Protein AF-A0A2T0S5W2-F1 (afdb_monomer)

Mean predicted aligned error: 2.9 Å

Secondary structure (DSSP, 8-state):
--TT-HHHHHHHHHHHHHHHHHTT---SSHHHHHHHHHHHH---S---HHHHHHTT-S-TTTT-HHHHHHHHHHHHHH-HHHHHHHH-S--TTPPPP-PPPS--

pLDDT: mean 97.13, std 1.89, range [82.0, 98.56]

Structure (mmCIF, N/CA/C/O backbone):
data_AF-A0A2T0S5W2-F1
#
_entry.id   AF-A0A2T0S5W2-F1
#
loop_
_atom_site.group_PDB
_atom_site.id
_atom_site.type_symbol
_atom_site.label_atom_id
_atom_site.label_alt_id
_atom_site.label_comp_id
_atom_site.label_asym_id
_atom_site.label_entity_id
_atom_site.label_seq_id
_atom_site.pdbx_PDB_ins_code
_atom_site.Cartn_x
_atom_site.Cartn_y
_atom_site.Cartn_z
_atom_site.occupancy
_atom_site.B_iso_or_equiv
_atom_site.auth_seq_id
_atom_site.auth_comp_id
_atom_site.auth_asym_id
_atom_site.auth_atom_id
_atom_site.pdbx_PDB_model_num
ATOM 1 N N . MET A 1 1 ? 7.969 7.303 0.500 1.00 94.62 1 MET A N 1
ATOM 2 C CA . MET A 1 1 ? 6.776 6.697 -0.115 1.00 94.62 1 MET A CA 1
ATOM 3 C C . MET A 1 1 ? 5.469 7.174 0.532 1.00 94.62 1 MET A C 1
ATOM 5 O O . MET A 1 1 ? 4.753 7.892 -0.143 1.00 94.62 1 MET A O 1
ATOM 9 N N . TRP A 1 2 ? 5.141 6.825 1.786 1.00 96.94 2 TRP A N 1
ATOM 10 C CA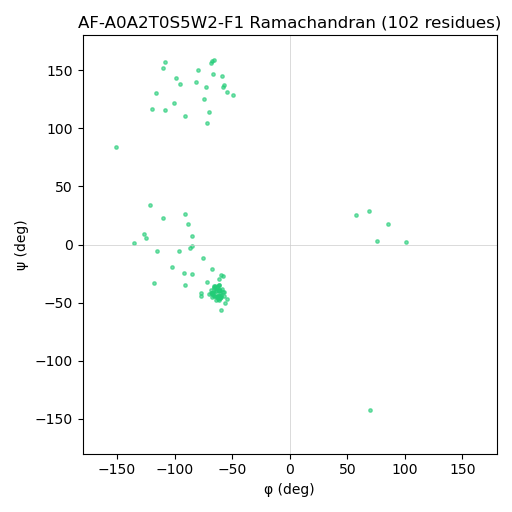 . TRP A 1 2 ? 3.805 7.094 2.376 1.00 96.94 2 TRP A CA 1
ATOM 11 C C . TRP A 1 2 ? 3.658 8.367 3.225 1.00 96.94 2 TRP A C 1
ATOM 13 O O . TRP A 1 2 ? 2.556 8.659 3.675 1.00 96.94 2 TRP A O 1
ATOM 23 N N . THR A 1 3 ? 4.737 9.107 3.485 1.00 96.50 3 THR A N 1
ATOM 24 C CA . THR A 1 3 ? 4.700 10.342 4.291 1.00 96.50 3 THR A CA 1
ATOM 25 C C . THR A 1 3 ? 3.590 11.282 3.820 1.00 96.50 3 THR A C 1
ATOM 27 O O . THR A 1 3 ? 3.511 11.553 2.625 1.00 96.50 3 THR A O 1
ATOM 30 N N . GLY A 1 4 ? 2.731 11.748 4.730 1.00 96.44 4 GLY A N 1
ATOM 31 C CA . GLY A 1 4 ? 1.596 12.624 4.413 1.00 96.44 4 GLY A CA 1
ATOM 32 C C . GLY A 1 4 ? 0.389 11.930 3.765 1.00 96.44 4 GLY A C 1
ATOM 33 O O . GLY A 1 4 ? -0.577 12.607 3.416 1.00 96.44 4 GLY A O 1
ATOM 34 N N . TYR A 1 5 ? 0.43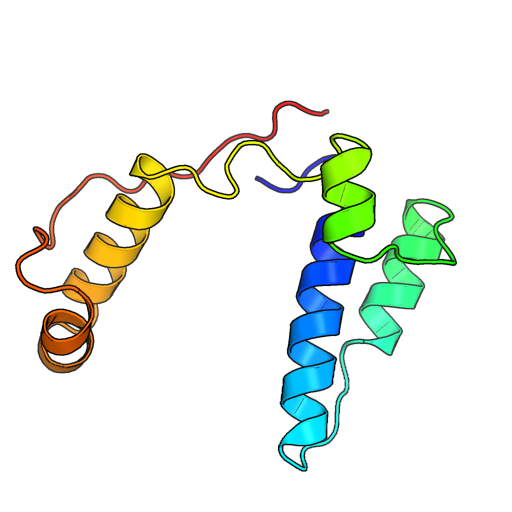2 10.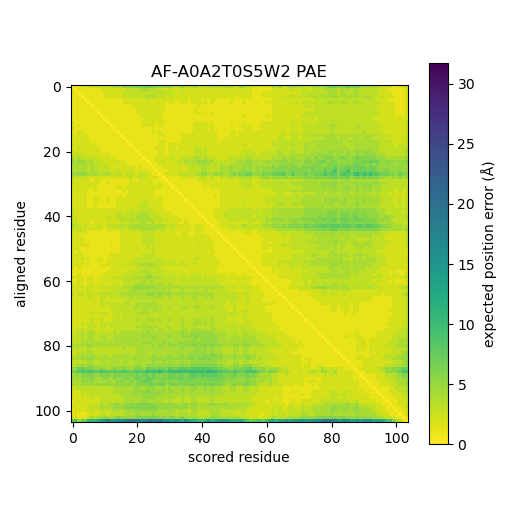606 3.592 1.00 97.44 5 TYR A N 1
ATOM 35 C CA . TYR A 1 5 ? -0.650 9.759 3.078 1.00 97.44 5 TYR A CA 1
ATOM 36 C C . TYR A 1 5 ? -1.033 8.668 4.093 1.00 97.44 5 TYR A C 1
ATOM 38 O O . TYR A 1 5 ? -1.365 7.544 3.718 1.00 97.44 5 TYR A O 1
ATOM 46 N N . GLU A 1 6 ? -0.961 8.964 5.394 1.00 97.62 6 GLU A N 1
ATOM 47 C CA . GLU A 1 6 ? -1.177 7.971 6.452 1.00 97.62 6 GLU A CA 1
ATOM 48 C C . GLU A 1 6 ? -2.589 7.370 6.419 1.00 97.62 6 GLU A C 1
ATOM 50 O O . GLU A 1 6 ? -2.746 6.175 6.660 1.00 97.62 6 GLU A O 1
ATOM 55 N N . GLU A 1 7 ? -3.611 8.153 6.056 1.00 98.31 7 GLU A N 1
ATOM 56 C CA . GLU A 1 7 ? -4.969 7.623 5.875 1.00 98.31 7 GLU A CA 1
ATOM 57 C C . GLU A 1 7 ? -5.024 6.581 4.753 1.00 98.31 7 GLU A C 1
ATOM 59 O O . GLU A 1 7 ? -5.597 5.510 4.938 1.00 98.31 7 GLU A O 1
ATOM 64 N N . ALA A 1 8 ? -4.384 6.859 3.613 1.00 98.19 8 ALA A N 1
ATOM 65 C CA . ALA A 1 8 ? -4.327 5.932 2.488 1.00 98.19 8 ALA A CA 1
ATOM 66 C C . ALA A 1 8 ? -3.529 4.665 2.829 1.00 98.19 8 ALA A C 1
ATOM 68 O O . ALA A 1 8 ? -3.929 3.569 2.437 1.00 98.19 8 ALA A O 1
ATOM 69 N N . LEU A 1 9 ? -2.448 4.796 3.609 1.00 97.88 9 LEU A N 1
ATOM 70 C CA . LEU A 1 9 ? -1.698 3.651 4.129 1.00 97.88 9 LEU A CA 1
ATOM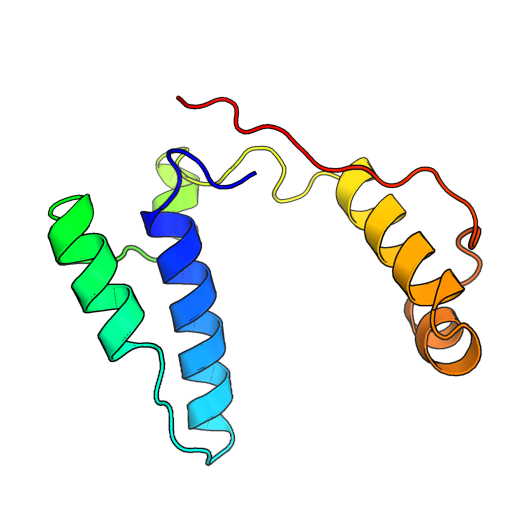 71 C C . LEU A 1 9 ? -2.587 2.769 5.017 1.00 97.88 9 LEU A C 1
ATOM 73 O O . LEU A 1 9 ? -2.602 1.548 4.854 1.00 97.88 9 LEU A O 1
ATOM 77 N N . VAL A 1 10 ? -3.359 3.374 5.925 1.00 98.38 10 VAL A N 1
ATOM 78 C CA . VAL A 1 10 ? -4.289 2.628 6.782 1.00 98.38 10 VAL A CA 1
ATOM 79 C C . VAL A 1 10 ? -5.429 2.022 5.975 1.00 98.38 10 VAL A C 1
ATOM 81 O O . VAL A 1 10 ? -5.760 0.865 6.210 1.00 98.38 10 VAL A O 1
ATOM 84 N N . ARG A 1 11 ? -6.007 2.735 5.000 1.00 98.50 11 ARG A N 1
ATOM 85 C CA . ARG A 1 11 ? -7.037 2.174 4.111 1.00 98.50 11 ARG A CA 1
ATOM 86 C C . ARG A 1 11 ? -6.527 0.922 3.408 1.00 98.50 11 ARG A C 1
ATOM 88 O O . ARG A 1 11 ? -7.167 -0.119 3.511 1.00 98.50 11 ARG A O 1
ATOM 95 N N . TYR A 1 12 ? -5.349 0.998 2.790 1.00 98.06 12 TYR A N 1
ATOM 96 C CA . TYR A 1 12 ? -4.715 -0.160 2.164 1.00 98.06 12 TYR A CA 1
ATOM 97 C C . TYR A 1 12 ? -4.567 -1.329 3.149 1.00 98.06 12 TYR A C 1
ATOM 99 O O . TYR A 1 12 ? -4.940 -2.457 2.834 1.00 98.06 12 TYR A O 1
ATOM 107 N N . GLY A 1 13 ? -4.079 -1.063 4.364 1.00 98.12 13 GLY A N 1
ATOM 108 C CA . GLY A 1 13 ? -3.962 -2.084 5.404 1.00 98.12 13 GLY A CA 1
ATOM 109 C C . GLY A 1 13 ? -5.306 -2.713 5.780 1.00 98.12 13 GLY A C 1
ATOM 110 O O . GLY A 1 13 ? -5.407 -3.934 5.876 1.00 98.12 13 GLY A O 1
ATOM 111 N N . LEU A 1 14 ? -6.353 -1.901 5.936 1.00 98.44 14 LEU A N 1
ATOM 112 C CA . LEU A 1 14 ? -7.702 -2.374 6.246 1.00 98.44 14 LEU A CA 1
ATOM 113 C C . LEU A 1 14 ? -8.290 -3.230 5.116 1.00 98.44 14 LEU A C 1
ATOM 115 O O . LEU A 1 14 ? -8.904 -4.248 5.413 1.00 98.44 14 LEU A O 1
ATOM 119 N N . ASP A 1 15 ? -8.047 -2.889 3.846 1.00 98.19 15 ASP A N 1
ATOM 120 C CA . ASP A 1 15 ? -8.468 -3.726 2.710 1.00 98.19 15 ASP A CA 1
ATOM 121 C C . ASP A 1 15 ? -7.813 -5.113 2.767 1.00 98.19 15 ASP A C 1
ATOM 123 O O . ASP A 1 15 ? -8.462 -6.131 2.518 1.00 98.19 15 ASP A O 1
ATOM 127 N N . MET A 1 16 ? -6.535 -5.176 3.155 1.00 98.06 16 MET A N 1
ATOM 128 C CA . MET A 1 16 ? -5.840 -6.450 3.344 1.00 98.06 16 MET A CA 1
ATOM 129 C C . MET A 1 16 ? -6.416 -7.248 4.523 1.00 98.06 16 MET A C 1
ATOM 131 O O . MET A 1 16 ? -6.593 -8.462 4.402 1.00 98.06 16 MET A O 1
ATOM 135 N N . CYS A 1 17 ? -6.741 -6.589 5.641 1.00 98.19 17 CYS A N 1
ATOM 136 C CA . CYS A 1 17 ? -7.407 -7.220 6.786 1.00 98.19 17 CYS A CA 1
ATOM 137 C C . CYS A 1 17 ? -8.774 -7.795 6.401 1.00 98.19 17 CYS A C 1
ATOM 139 O O . CYS A 1 17 ? -9.075 -8.933 6.760 1.00 98.19 17 CYS A O 1
ATOM 141 N N . ASP A 1 18 ? -9.575 -7.046 5.642 1.00 97.81 18 ASP A N 1
ATOM 142 C CA . ASP A 1 18 ? -10.908 -7.470 5.207 1.00 97.81 18 ASP A CA 1
ATOM 143 C C . ASP A 1 18 ? -10.816 -8.757 4.364 1.00 97.81 18 ASP A C 1
ATOM 145 O O . ASP A 1 18 ? -11.512 -9.739 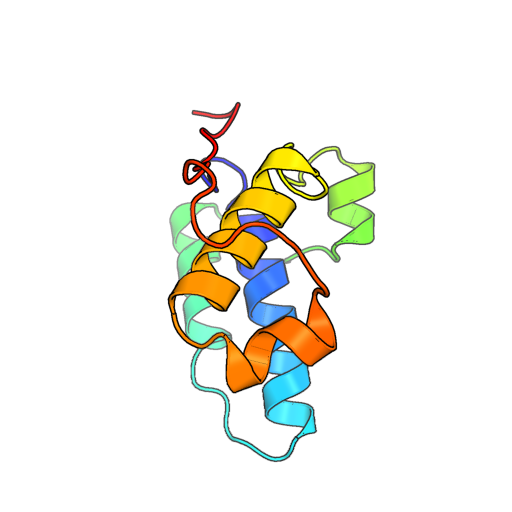4.638 1.00 97.81 18 ASP A O 1
ATOM 149 N N . VAL A 1 19 ? -9.881 -8.815 3.404 1.00 98.06 19 VAL A N 1
ATOM 150 C CA . VAL A 1 19 ? -9.610 -10.027 2.605 1.00 98.06 19 VAL A CA 1
ATOM 151 C C . VAL A 1 19 ? -9.084 -11.176 3.473 1.00 98.06 19 VAL A C 1
ATOM 153 O O . VAL A 1 19 ? -9.456 -12.338 3.279 1.00 98.06 19 VAL A O 1
ATOM 156 N N . TRP A 1 20 ? -8.218 -10.879 4.443 1.00 97.81 20 TRP A N 1
ATOM 157 C CA . TRP A 1 20 ? -7.652 -11.875 5.350 1.00 97.81 20 TRP A CA 1
ATOM 158 C C . TRP A 1 20 ? -8.723 -12.554 6.211 1.00 97.81 20 TRP A C 1
ATOM 160 O O . TRP A 1 20 ? -8.759 -13.786 6.290 1.00 97.81 20 TRP A O 1
ATOM 170 N N . VAL A 1 21 ? -9.615 -11.756 6.799 1.00 98.06 21 VAL A N 1
ATOM 171 C CA . VAL A 1 21 ? -10.739 -12.226 7.618 1.00 98.06 21 VAL A CA 1
ATOM 172 C C . VAL A 1 21 ? -11.762 -12.970 6.771 1.00 98.06 21 VAL A C 1
ATOM 174 O O . VAL A 1 21 ? -12.212 -14.043 7.173 1.00 98.06 21 VAL A O 1
ATOM 177 N N . ALA A 1 22 ? -12.081 -12.470 5.572 1.00 98.12 22 ALA A N 1
ATOM 178 C CA . ALA A 1 22 ? -12.993 -13.144 4.645 1.00 98.12 22 ALA A CA 1
ATOM 179 C C . ALA A 1 22 ? -12.519 -14.561 4.275 1.00 98.12 22 ALA A C 1
ATOM 181 O O . ALA A 1 22 ? -13.329 -15.442 3.998 1.00 98.12 22 ALA A O 1
ATOM 182 N N . ALA A 1 23 ? -11.211 -14.808 4.333 1.00 97.81 23 ALA A N 1
ATOM 183 C CA . ALA A 1 23 ? -10.618 -16.120 4.119 1.00 97.81 23 ALA A CA 1
ATOM 184 C C . ALA A 1 23 ? -10.508 -16.978 5.405 1.00 97.81 23 ALA A C 1
ATOM 186 O O . ALA A 1 23 ? -9.754 -17.955 5.430 1.00 97.81 23 ALA A O 1
ATOM 187 N N . GLY A 1 24 ? -11.249 -16.629 6.465 1.00 97.94 24 GLY A N 1
ATOM 188 C CA . GLY A 1 24 ? -11.463 -17.446 7.666 1.00 97.94 24 GLY A CA 1
ATOM 189 C C . GLY A 1 24 ? -10.389 -17.330 8.748 1.00 97.94 24 GLY A C 1
ATOM 190 O O . GLY A 1 24 ? -10.287 -18.211 9.601 1.00 97.94 24 GLY A O 1
ATOM 191 N N . ARG A 1 25 ? -9.557 -16.285 8.714 1.00 97.94 25 ARG A N 1
ATOM 192 C CA . ARG A 1 25 ? -8.430 -16.109 9.644 1.00 97.94 25 ARG A CA 1
ATOM 193 C C . ARG A 1 25 ? -8.686 -14.963 10.617 1.00 97.94 25 ARG A C 1
ATOM 195 O O . ARG A 1 25 ? -9.400 -14.018 10.305 1.00 97.94 25 ARG A O 1
ATOM 202 N N . ALA A 1 26 ? -8.093 -15.050 11.806 1.00 96.88 26 ALA A N 1
ATOM 203 C CA . ALA A 1 26 ? -8.171 -13.978 12.791 1.00 96.88 26 ALA A CA 1
ATOM 204 C C . ALA A 1 26 ? -7.295 -12.789 12.365 1.00 96.88 26 ALA A C 1
ATOM 206 O O . ALA A 1 26 ? -6.150 -12.986 11.948 1.00 96.88 26 ALA A O 1
ATOM 207 N N . ASP A 1 27 ? -7.828 -11.574 12.490 1.00 96.75 27 ASP A N 1
ATOM 208 C CA . ASP A 1 27 ? -7.070 -10.334 12.329 1.00 96.75 27 ASP A CA 1
ATOM 209 C C . ASP A 1 27 ? -6.591 -9.808 13.686 1.00 96.75 27 ASP A C 1
ATOM 211 O O . ASP A 1 27 ? -7.322 -9.811 14.676 1.00 96.75 27 ASP A O 1
ATOM 215 N N . THR A 1 28 ? -5.345 -9.346 13.713 1.00 94.19 28 THR A N 1
ATOM 216 C CA . THR A 1 28 ? -4.690 -8.750 14.883 1.00 94.19 28 THR A CA 1
ATOM 217 C C . THR A 1 28 ? -4.145 -7.351 14.597 1.00 94.19 28 THR A C 1
ATOM 219 O O . THR A 1 28 ? -3.475 -6.770 15.448 1.00 94.19 28 THR A O 1
ATOM 222 N N . THR A 1 29 ? -4.407 -6.800 13.407 1.00 97.12 29 THR A N 1
ATOM 223 C CA . THR A 1 29 ? -3.720 -5.605 12.899 1.00 97.12 29 THR A CA 1
ATOM 224 C C . THR A 1 29 ? -4.645 -4.414 12.658 1.00 97.12 29 THR A C 1
ATOM 226 O O . THR A 1 29 ? -4.220 -3.284 12.910 1.00 97.12 29 THR A O 1
ATOM 229 N N . ALA A 1 30 ? -5.910 -4.610 12.258 1.00 97.94 30 ALA A N 1
ATOM 230 C CA . ALA A 1 30 ? -6.801 -3.491 11.929 1.00 97.94 30 ALA A CA 1
ATOM 231 C C . ALA A 1 30 ? -7.049 -2.557 13.120 1.00 97.94 30 ALA A C 1
ATOM 233 O O . ALA A 1 30 ? -7.071 -1.336 12.959 1.00 97.94 30 ALA A O 1
ATOM 234 N N . ALA A 1 31 ? -7.221 -3.122 14.319 1.00 97.62 31 ALA A N 1
ATOM 235 C CA . ALA A 1 31 ? -7.442 -2.342 15.535 1.00 97.62 31 ALA A CA 1
ATOM 236 C C . ALA A 1 31 ? -6.245 -1.429 15.850 1.00 97.62 31 ALA A C 1
ATOM 238 O O . ALA A 1 31 ? -6.439 -0.245 16.123 1.00 97.62 31 ALA A O 1
ATOM 239 N N . THR A 1 32 ? -5.022 -1.954 15.738 1.00 98.00 32 THR A N 1
ATOM 240 C CA . THR A 1 32 ? -3.784 -1.193 15.955 1.00 98.00 32 THR A CA 1
ATOM 241 C C . THR A 1 32 ? -3.635 -0.078 14.924 1.00 98.00 32 THR A C 1
ATOM 243 O O . THR A 1 32 ? -3.454 1.071 15.306 1.00 98.00 32 THR A O 1
ATOM 246 N N . MET A 1 33 ? -3.827 -0.369 13.630 1.00 98.06 33 MET A N 1
ATOM 247 C CA . MET A 1 33 ? -3.734 0.653 12.575 1.00 98.06 33 MET A CA 1
ATOM 248 C C . MET A 1 33 ? -4.717 1.813 12.792 1.00 98.06 33 MET A C 1
ATOM 250 O O . MET A 1 33 ? -4.357 2.975 12.611 1.00 98.06 33 MET A O 1
ATOM 254 N N . ARG A 1 34 ? -5.953 1.512 13.214 1.00 98.25 34 ARG A N 1
ATOM 255 C CA . ARG A 1 34 ? -6.965 2.531 13.538 1.00 98.25 34 ARG A CA 1
ATOM 256 C C . ARG A 1 34 ? -6.586 3.352 14.768 1.00 98.25 34 ARG A C 1
ATOM 258 O O . ARG A 1 34 ? -6.750 4.568 14.749 1.00 98.25 34 ARG A O 1
ATOM 265 N N . ALA A 1 35 ? -6.096 2.703 15.823 1.00 98.00 35 ALA A N 1
ATOM 266 C CA . ALA A 1 35 ? -5.672 3.390 17.038 1.00 98.00 35 ALA A CA 1
ATOM 267 C C . ALA A 1 35 ? -4.488 4.332 16.767 1.00 98.00 35 ALA A C 1
ATOM 269 O O . ALA A 1 35 ? -4.522 5.493 17.175 1.00 98.00 35 ALA A O 1
ATOM 270 N N . ASP A 1 36 ? -3.491 3.863 16.018 1.00 97.88 36 A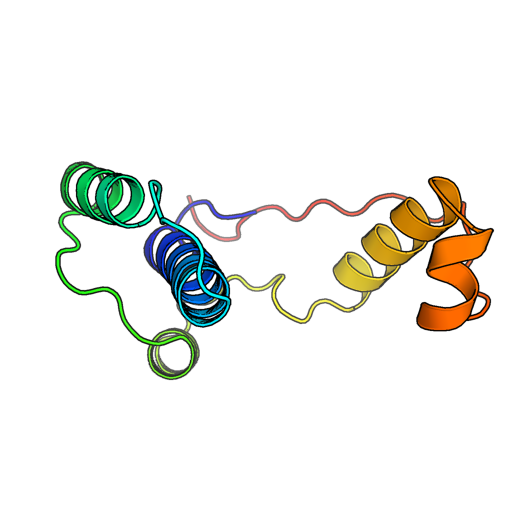SP A N 1
ATOM 271 C CA . ASP A 1 36 ? -2.278 4.624 15.725 1.00 97.88 36 ASP A CA 1
ATOM 272 C C . ASP A 1 36 ? -2.572 5.860 14.871 1.00 97.88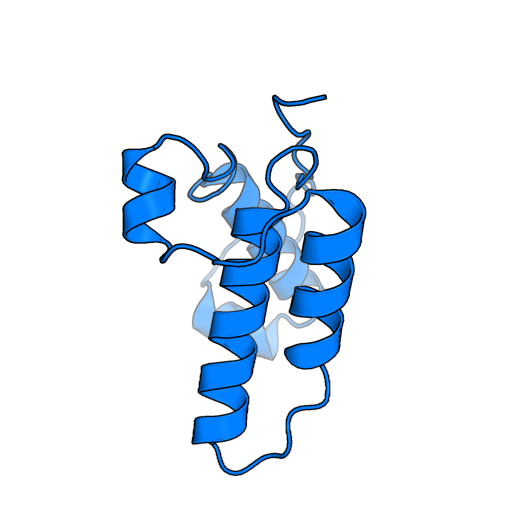 36 ASP A C 1
ATOM 274 O O . ASP A 1 36 ? -2.105 6.955 15.187 1.00 97.88 36 ASP A O 1
ATOM 278 N N . VAL A 1 37 ? -3.392 5.737 13.819 1.00 97.44 37 VAL A N 1
ATOM 279 C CA . VAL A 1 37 ? -3.731 6.896 12.974 1.00 97.44 37 VAL A CA 1
ATOM 280 C C . VAL A 1 37 ? -4.670 7.876 13.678 1.00 97.44 37 VAL A C 1
ATOM 282 O O . VAL A 1 37 ? -4.535 9.089 13.497 1.00 97.44 37 VAL A O 1
ATOM 285 N N . ALA A 1 38 ? -5.559 7.390 14.549 1.00 98.00 38 ALA A N 1
ATOM 286 C CA . ALA A 1 38 ? -6.359 8.258 15.403 1.00 98.00 38 ALA A CA 1
ATOM 287 C C . ALA A 1 38 ? -5.464 9.062 16.358 1.00 98.00 38 ALA A C 1
ATOM 289 O O . ALA A 1 38 ? -5.636 10.273 16.481 1.00 98.00 38 ALA A O 1
ATOM 290 N N . ALA A 1 39 ? -4.464 8.429 16.977 1.00 97.75 39 ALA A N 1
ATOM 291 C CA . ALA A 1 39 ? -3.526 9.110 17.866 1.00 97.75 39 ALA A CA 1
ATOM 292 C C . ALA A 1 39 ? -2.595 10.086 17.121 1.00 97.75 39 ALA A C 1
ATOM 294 O O . ALA A 1 39 ? -2.352 11.193 17.596 1.00 97.75 39 ALA A O 1
ATOM 295 N N . ALA A 1 40 ? -2.080 9.699 15.951 1.00 96.25 40 ALA A N 1
ATOM 296 C CA . ALA A 1 40 ? -1.069 10.467 15.222 1.00 96.25 40 ALA A CA 1
ATOM 297 C C . ALA A 1 40 ? -1.641 11.578 14.324 1.00 96.25 40 ALA A C 1
ATOM 299 O O . ALA A 1 40 ? -0.923 12.525 13.984 1.00 96.25 40 ALA A O 1
ATOM 300 N N . ARG A 1 41 ? -2.898 11.443 13.878 1.00 95.88 41 ARG A N 1
ATOM 301 C CA . ARG A 1 41 ? -3.526 12.324 12.874 1.00 95.88 41 ARG A CA 1
ATOM 302 C C . ARG A 1 41 ? -4.953 12.759 13.222 1.00 95.88 41 ARG A C 1
ATOM 304 O O . ARG A 1 41 ? -5.552 13.482 12.436 1.00 95.88 41 ARG A O 1
ATOM 311 N N . ALA A 1 42 ? -5.496 12.344 14.371 1.00 97.06 42 ALA A N 1
ATOM 312 C CA . ALA A 1 42 ? -6.889 12.593 14.764 1.00 97.06 42 ALA A CA 1
ATOM 313 C C . ALA A 1 42 ? -7.931 12.055 13.758 1.00 97.06 42 ALA A C 1
ATOM 315 O O . ALA A 1 42 ? -9.061 12.539 13.704 1.00 97.06 42 ALA A O 1
ATOM 316 N N . LEU A 1 43 ? -7.568 11.031 12.975 1.00 96.50 43 LEU A N 1
ATOM 317 C CA . LEU A 1 43 ? -8.454 10.402 11.996 1.00 96.50 43 LEU A CA 1
ATOM 318 C C . LEU A 1 43 ? -9.212 9.236 12.633 1.00 96.50 43 LEU A C 1
ATOM 320 O O . LEU A 1 43 ? -8.633 8.199 12.949 1.00 96.50 43 LEU A O 1
ATOM 324 N N . THR A 1 44 ? -10.521 9.401 12.814 1.00 95.31 44 THR A N 1
ATOM 325 C CA . THR A 1 44 ? -11.409 8.370 13.384 1.00 95.31 44 THR A CA 1
ATOM 326 C C . THR A 1 44 ? -12.234 7.638 12.327 1.00 95.31 44 THR A C 1
ATOM 328 O O . THR A 1 44 ? -12.702 6.523 12.564 1.00 95.31 44 THR A O 1
ATOM 331 N N . VAL A 1 45 ? -12.376 8.235 11.143 1.00 96.56 45 VAL A N 1
ATOM 332 C CA . VAL A 1 45 ? -13.010 7.643 9.965 1.00 96.56 45 VAL A CA 1
ATOM 333 C C . VAL A 1 45 ? -11.946 7.522 8.884 1.00 96.56 45 VAL A C 1
ATOM 335 O O . VAL A 1 45 ? -11.234 8.484 8.619 1.00 96.56 45 VAL A O 1
ATOM 338 N N . ILE A 1 46 ? -11.840 6.335 8.286 1.00 98.25 46 ILE A N 1
ATOM 339 C CA . ILE A 1 46 ? -10.908 6.056 7.191 1.00 98.25 46 ILE A CA 1
ATOM 340 C C . ILE A 1 46 ? -11.728 5.905 5.922 1.00 98.25 46 ILE A C 1
ATOM 342 O O . ILE A 1 46 ? -12.550 4.987 5.826 1.00 98.25 46 ILE A O 1
ATOM 346 N N . ARG A 1 47 ? -11.518 6.817 4.976 1.00 98.44 47 ARG A N 1
ATOM 347 C CA . ARG A 1 47 ? -12.237 6.843 3.705 1.00 98.44 47 ARG A CA 1
ATOM 348 C C . ARG A 1 47 ? -11.888 5.653 2.825 1.00 98.44 47 ARG A C 1
ATOM 350 O O . ARG A 1 47 ? -10.847 5.009 2.966 1.00 98.44 47 ARG A O 1
ATOM 357 N N . THR A 1 48 ? -12.789 5.357 1.900 1.00 98.19 48 THR A N 1
ATOM 358 C CA . THR A 1 48 ? -12.552 4.376 0.843 1.00 98.19 48 THR A CA 1
ATOM 359 C C . THR A 1 48 ? -11.489 4.884 -0.133 1.00 98.19 48 THR A C 1
ATOM 361 O O . THR A 1 48 ? -11.277 6.089 -0.281 1.00 98.19 48 THR A O 1
ATOM 364 N N . GLN A 1 49 ? -10.819 3.974 -0.845 1.00 97.50 49 GLN A N 1
ATOM 365 C CA . GLN A 1 49 ? -9.836 4.370 -1.856 1.00 97.50 49 GLN A CA 1
ATOM 366 C C . GLN A 1 49 ? -10.423 5.299 -2.945 1.00 97.50 49 GLN A C 1
ATOM 368 O O . GLN A 1 49 ? -9.744 6.264 -3.291 1.00 97.50 49 GLN A O 1
ATOM 373 N N . PRO A 1 50 ? -11.654 5.098 -3.467 1.00 98.25 50 PRO A N 1
ATOM 374 C CA . PRO A 1 50 ? -12.259 6.040 -4.413 1.00 98.25 50 PRO A CA 1
ATOM 375 C C . PRO A 1 50 ? -12.463 7.452 -3.850 1.00 98.25 50 PRO A C 1
ATOM 377 O O . PRO A 1 50 ? -12.230 8.427 -4.559 1.00 98.25 50 PRO A O 1
ATOM 380 N N . GLU A 1 51 ? -12.859 7.583 -2.582 1.00 98.50 51 GLU A N 1
ATOM 381 C CA . GLU A 1 51 ? -13.007 8.891 -1.928 1.00 98.50 51 GLU A CA 1
ATOM 382 C C . GLU A 1 51 ? -11.653 9.592 -1.761 1.00 98.50 51 GLU A C 1
ATOM 384 O O . GLU A 1 51 ? -11.541 10.785 -2.042 1.00 98.50 51 GLU A O 1
ATOM 389 N N . LEU A 1 52 ? -10.610 8.849 -1.373 1.00 98.38 52 LEU A N 1
ATOM 390 C CA . LEU A 1 52 ? -9.239 9.366 -1.302 1.00 98.38 52 LEU A CA 1
ATOM 391 C C . LEU A 1 52 ? -8.713 9.770 -2.684 1.00 98.38 52 LEU A C 1
ATOM 393 O O . LEU A 1 52 ? -8.073 10.810 -2.821 1.00 98.38 52 LEU A O 1
ATOM 397 N N . ALA A 1 53 ? -9.011 8.986 -3.724 1.00 97.81 53 ALA A N 1
ATOM 398 C CA . ALA A 1 53 ? -8.643 9.310 -5.101 1.00 97.81 53 ALA A CA 1
ATOM 399 C C . ALA A 1 53 ? -9.297 10.620 -5.556 1.00 97.81 53 ALA A C 1
ATOM 401 O O . ALA A 1 53 ? -8.615 11.501 -6.075 1.00 97.81 53 ALA A O 1
ATOM 402 N N . ALA A 1 54 ? -10.605 10.768 -5.320 1.00 98.25 54 ALA A N 1
ATOM 403 C CA . ALA A 1 54 ? -11.356 11.970 -5.673 1.00 98.25 54 ALA A CA 1
ATOM 404 C C . ALA A 1 54 ? -10.842 13.222 -4.941 1.00 98.25 54 ALA A C 1
ATOM 406 O O . ALA A 1 54 ? -10.915 14.323 -5.484 1.00 98.25 54 ALA A O 1
ATOM 407 N N . ALA A 1 55 ? -10.297 13.052 -3.736 1.00 97.75 55 ALA A N 1
ATOM 408 C CA . ALA A 1 55 ? -9.703 14.122 -2.943 1.00 97.75 55 ALA A CA 1
ATOM 409 C C . ALA A 1 55 ? -8.213 14.391 -3.250 1.00 97.75 55 ALA A C 1
ATOM 411 O O . ALA A 1 55 ? -7.636 15.312 -2.676 1.00 97.75 55 ALA A O 1
ATOM 412 N N . GLY A 1 56 ? -7.570 13.618 -4.137 1.00 97.00 56 GLY A N 1
ATOM 413 C CA . GLY A 1 56 ? -6.131 13.752 -4.407 1.00 97.00 56 GLY A CA 1
ATOM 414 C C . GLY A 1 56 ? -5.248 13.322 -3.226 1.00 97.00 56 GLY A C 1
ATOM 415 O O . GLY A 1 56 ? -4.150 13.839 -3.026 1.00 97.00 56 GLY A O 1
ATOM 416 N N . GLU A 1 57 ? -5.736 12.389 -2.412 1.00 97.44 57 GLU A N 1
ATOM 417 C CA . GLU A 1 57 ? -5.078 11.879 -1.203 1.00 97.44 57 GLU A CA 1
ATOM 418 C C . GLU A 1 57 ? -4.604 10.437 -1.355 1.00 97.44 57 GLU A C 1
ATOM 420 O O . GLU A 1 57 ? -4.384 9.730 -0.373 1.00 97.44 57 GLU A O 1
ATOM 425 N N . LEU A 1 58 ? -4.399 10.011 -2.598 1.00 97.88 58 LEU A N 1
ATOM 426 C CA . LEU A 1 58 ? -3.588 8.846 -2.903 1.00 97.88 58 LEU A CA 1
ATOM 427 C C . LEU A 1 58 ? -2.188 9.297 -3.310 1.00 97.88 58 LEU A C 1
ATOM 429 O O . LEU A 1 58 ? -2.041 10.327 -3.969 1.00 97.88 58 LEU A O 1
ATOM 433 N N . PRO A 1 59 ? -1.157 8.538 -2.927 1.00 97.12 59 PRO A N 1
ATOM 434 C CA . PRO A 1 59 ? 0.201 8.903 -3.266 1.00 97.12 59 PRO A CA 1
ATOM 435 C C . PRO A 1 59 ? 0.457 8.821 -4.780 1.00 97.12 59 PRO A C 1
ATOM 437 O O . PRO A 1 59 ? -0.046 7.904 -5.434 1.00 97.12 59 PRO A O 1
ATOM 440 N N . PRO A 1 60 ? 1.312 9.696 -5.341 1.00 95.44 60 PRO A N 1
ATOM 441 C CA . PRO A 1 60 ? 1.516 9.809 -6.789 1.00 95.44 60 PRO A CA 1
ATOM 442 C C . PRO A 1 60 ? 2.187 8.582 -7.417 1.00 95.44 60 PRO A C 1
ATOM 444 O O . PRO A 1 60 ? 2.067 8.350 -8.614 1.00 95.44 60 PRO A O 1
ATOM 447 N N . TRP A 1 61 ? 2.888 7.780 -6.614 1.00 95.44 61 TRP A N 1
ATOM 448 C CA . TRP A 1 61 ? 3.505 6.540 -7.077 1.00 95.44 61 TRP A CA 1
ATOM 449 C C . TRP A 1 61 ? 2.484 5.407 -7.281 1.00 95.44 61 TRP A C 1
ATOM 451 O O . TRP A 1 61 ? 2.817 4.369 -7.858 1.00 95.44 61 TRP A O 1
ATOM 461 N N . LEU A 1 62 ? 1.239 5.557 -6.808 1.00 95.31 62 LEU A N 1
ATOM 462 C CA . LEU A 1 62 ? 0.201 4.552 -7.007 1.00 95.31 62 LEU A CA 1
ATOM 463 C C . LEU A 1 62 ? -0.240 4.550 -8.476 1.00 95.31 62 LEU A C 1
ATOM 465 O O . LEU A 1 62 ? -0.982 5.418 -8.920 1.00 95.31 62 LEU A O 1
ATOM 469 N N . GLY A 1 63 ? 0.213 3.535 -9.212 1.00 93.06 63 GLY A N 1
ATOM 470 C CA . GLY A 1 63 ? -0.005 3.436 -10.660 1.00 93.06 63 GLY A CA 1
ATOM 471 C C . GLY A 1 63 ? 1.210 3.844 -11.495 1.00 93.06 63 GLY A C 1
ATOM 472 O O . GLY A 1 63 ? 1.128 3.798 -12.714 1.00 93.06 63 GLY A O 1
ATOM 473 N N . ASP A 1 64 ? 2.334 4.194 -10.864 1.00 96.50 64 ASP A N 1
ATOM 474 C CA . ASP A 1 64 ? 3.593 4.471 -11.559 1.00 96.50 64 ASP A CA 1
ATOM 475 C C . ASP A 1 64 ? 4.199 3.179 -12.137 1.00 96.50 64 ASP A C 1
ATOM 477 O O . ASP A 1 64 ? 4.629 2.278 -11.409 1.00 96.50 64 ASP A O 1
ATOM 481 N N . ASP A 1 65 ? 4.256 3.098 -13.466 1.00 96.56 65 ASP A N 1
ATOM 482 C CA . ASP A 1 65 ? 4.783 1.940 -14.185 1.00 96.56 65 ASP A CA 1
ATOM 483 C C . ASP A 1 65 ? 6.260 1.663 -13.884 1.00 96.56 65 ASP A C 1
ATOM 485 O O . ASP A 1 65 ? 6.653 0.497 -13.804 1.00 96.56 65 ASP A O 1
ATOM 489 N N . ALA A 1 66 ? 7.090 2.691 -13.676 1.00 96.56 66 ALA A N 1
ATOM 490 C CA . ALA A 1 66 ? 8.510 2.504 -13.377 1.00 96.56 66 ALA A CA 1
ATOM 491 C C . ALA A 1 66 ? 8.699 1.863 -11.995 1.00 96.56 66 ALA A C 1
ATOM 493 O O . ALA A 1 66 ? 9.524 0.955 -11.817 1.00 96.56 66 ALA A O 1
ATOM 494 N N . LEU A 1 67 ? 7.882 2.278 -11.023 1.00 97.38 67 LEU A N 1
ATOM 495 C CA . LEU A 1 67 ? 7.816 1.633 -9.720 1.00 97.38 67 LEU A CA 1
ATOM 496 C C . LEU A 1 67 ? 7.404 0.165 -9.859 1.00 97.38 67 LEU A C 1
ATOM 498 O O . LEU A 1 67 ? 8.145 -0.722 -9.422 1.00 97.38 67 LEU A O 1
ATOM 502 N N . HIS A 1 68 ? 6.260 -0.099 -10.491 1.00 96.25 68 HIS A N 1
ATOM 503 C CA . HIS A 1 68 ? 5.714 -1.454 -10.612 1.00 96.25 68 HIS A CA 1
ATOM 504 C C . HIS A 1 68 ? 6.666 -2.389 -11.353 1.00 96.25 68 HIS A C 1
ATOM 506 O O . HIS A 1 68 ? 6.881 -3.526 -10.927 1.00 96.25 68 HIS A O 1
ATOM 512 N N . LEU A 1 69 ? 7.284 -1.910 -12.432 1.00 97.75 69 LEU A N 1
ATOM 513 C CA . LEU A 1 69 ? 8.225 -2.680 -13.234 1.00 97.75 69 LEU A CA 1
ATOM 514 C C . LEU A 1 69 ? 9.488 -3.046 -12.442 1.00 97.75 69 LEU A C 1
ATOM 516 O O . LEU A 1 69 ? 9.910 -4.204 -12.469 1.00 97.75 69 LEU A O 1
ATOM 520 N N . SER A 1 70 ? 10.064 -2.100 -11.694 1.00 98.25 70 SER A N 1
ATOM 521 C CA . SER A 1 70 ? 11.254 -2.371 -10.874 1.00 98.25 70 SER A CA 1
ATOM 522 C C . SER A 1 70 ? 10.977 -3.370 -9.741 1.00 98.25 70 SER A C 1
ATOM 524 O O . SER A 1 70 ? 11.807 -4.240 -9.470 1.00 98.25 70 SER A O 1
ATOM 526 N N . HIS A 1 71 ? 9.784 -3.328 -9.135 1.00 97.69 71 HIS A N 1
ATOM 527 C CA . HIS A 1 71 ? 9.380 -4.285 -8.101 1.00 97.69 71 HIS A CA 1
ATOM 528 C C . HIS A 1 71 ? 9.134 -5.680 -8.688 1.00 97.69 71 HIS A C 1
ATOM 530 O O . HIS A 1 71 ? 9.606 -6.669 -8.128 1.00 97.69 71 HIS A O 1
ATOM 536 N N . ARG A 1 72 ? 8.472 -5.781 -9.850 1.00 98.12 72 ARG A N 1
ATOM 537 C CA . ARG A 1 72 ? 8.319 -7.059 -10.570 1.00 98.12 72 ARG A CA 1
ATOM 538 C C . ARG A 1 72 ? 9.676 -7.649 -1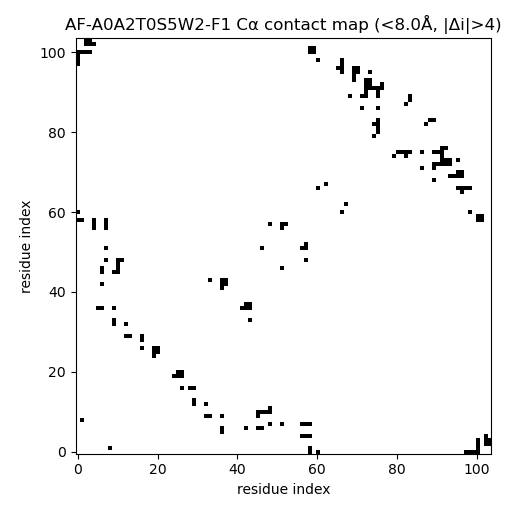0.946 1.00 98.12 72 ARG A C 1
ATOM 540 O O . ARG A 1 72 ? 9.905 -8.826 -10.692 1.00 98.12 72 ARG A O 1
ATOM 547 N N . SER A 1 73 ? 10.598 -6.836 -11.465 1.00 98.56 73 SER A N 1
ATOM 548 C CA . SER A 1 73 ? 11.978 -7.255 -11.747 1.00 98.56 73 SER A CA 1
ATOM 549 C C . SER A 1 73 ? 12.685 -7.805 -10.503 1.00 98.56 73 SER A C 1
ATOM 551 O O . SER A 1 73 ? 13.310 -8.864 -10.562 1.00 98.56 73 SER A O 1
ATOM 553 N N . ALA A 1 74 ? 12.543 -7.143 -9.349 1.00 98.31 74 ALA A N 1
ATOM 554 C CA . ALA A 1 74 ? 13.098 -7.623 -8.085 1.00 98.31 74 ALA A CA 1
ATOM 555 C C . ALA A 1 74 ? 12.485 -8.963 -7.634 1.00 98.31 74 ALA A C 1
ATOM 557 O O . ALA A 1 74 ? 13.206 -9.820 -7.122 1.00 98.31 74 ALA A O 1
ATOM 558 N N . LEU A 1 75 ? 11.185 -9.178 -7.862 1.00 98.31 75 LEU A N 1
ATOM 559 C CA . LEU A 1 75 ? 10.524 -10.459 -7.594 1.00 98.31 75 LEU A CA 1
ATOM 560 C C . LEU A 1 75 ? 11.026 -11.566 -8.533 1.00 98.31 75 LEU A C 1
ATOM 562 O O . LEU A 1 75 ? 11.405 -12.628 -8.046 1.00 98.31 75 LEU A O 1
ATOM 566 N N . VAL A 1 76 ? 11.144 -11.304 -9.842 1.00 98.44 76 VAL A N 1
ATOM 567 C CA . VAL A 1 76 ? 11.735 -12.260 -10.804 1.00 98.44 76 VAL A CA 1
ATOM 568 C C . VAL A 1 76 ? 13.175 -12.612 -10.425 1.00 98.44 76 VAL A C 1
ATOM 570 O O . VAL A 1 76 ? 13.572 -13.768 -10.531 1.00 98.44 76 VAL A O 1
ATOM 573 N N . ARG A 1 77 ? 13.964 -11.645 -9.941 1.00 98.12 77 ARG A N 1
ATOM 574 C CA . ARG A 1 77 ? 15.325 -11.890 -9.432 1.00 98.12 77 ARG A CA 1
ATOM 575 C C . ARG A 1 77 ? 15.340 -12.818 -8.219 1.00 98.12 77 ARG A C 1
ATOM 577 O O . ARG A 1 77 ? 16.284 -13.583 -8.054 1.00 98.12 77 ARG A O 1
ATOM 584 N N . LYS A 1 78 ? 14.328 -12.705 -7.356 1.00 98.00 78 LYS A N 1
ATOM 585 C CA . LYS A 1 78 ? 14.212 -13.459 -6.105 1.00 98.00 78 LYS A CA 1
ATOM 586 C C . LYS A 1 78 ? 13.760 -14.901 -6.336 1.00 98.00 78 LYS A C 1
ATOM 588 O O . LYS A 1 78 ? 14.284 -15.792 -5.678 1.00 98.00 78 LYS A O 1
ATOM 593 N N . ASP A 1 79 ? 12.792 -15.109 -7.225 1.00 98.19 79 ASP A N 1
ATOM 594 C CA . ASP A 1 79 ? 12.226 -16.425 -7.539 1.00 98.19 79 ASP A CA 1
ATOM 595 C C . ASP A 1 79 ? 11.711 -16.461 -8.996 1.00 98.19 79 ASP A C 1
ATOM 597 O O . ASP A 1 79 ? 10.537 -16.183 -9.266 1.00 98.19 79 ASP A O 1
ATOM 601 N N . PRO A 1 80 ? 12.591 -16.730 -9.976 1.00 97.62 80 PRO A N 1
ATOM 602 C CA . PRO A 1 80 ? 12.222 -16.661 -11.385 1.00 97.62 80 PRO A CA 1
ATOM 603 C C . PRO A 1 80 ? 11.195 -17.726 -11.779 1.00 97.62 80 PRO A C 1
ATOM 605 O O . PRO A 1 80 ? 10.325 -17.431 -12.598 1.00 97.62 80 PRO A O 1
ATOM 608 N N . ASP A 1 81 ? 11.263 -18.924 -11.197 1.00 98.00 81 ASP A N 1
ATOM 609 C CA . ASP A 1 81 ? 10.360 -20.029 -11.532 1.00 98.00 81 ASP A CA 1
ATOM 610 C C . ASP A 1 81 ? 8.919 -19.702 -11.125 1.00 98.00 81 ASP A C 1
ATOM 612 O O . ASP A 1 81 ? 7.979 -20.008 -11.861 1.00 98.00 81 ASP A O 1
ATOM 616 N N . PHE A 1 82 ? 8.740 -19.011 -9.994 1.00 98.06 82 PHE A N 1
ATOM 617 C CA . PHE A 1 82 ? 7.426 -18.559 -9.549 1.00 98.06 82 PHE A CA 1
ATOM 618 C C . PHE A 1 82 ? 6.922 -17.321 -10.308 1.00 98.06 82 PHE A C 1
ATOM 620 O O . PHE A 1 82 ? 5.753 -17.263 -10.694 1.00 98.06 82 PHE A O 1
ATOM 627 N N . TYR A 1 83 ? 7.774 -16.310 -10.524 1.00 98.19 83 TYR A N 1
ATOM 628 C CA . TYR A 1 83 ? 7.316 -15.004 -11.017 1.00 98.19 83 TYR A CA 1
ATOM 629 C C . TYR A 1 83 ? 7.326 -14.840 -12.543 1.00 98.19 83 TYR A C 1
ATOM 631 O O . TYR A 1 83 ? 6.536 -14.044 -13.052 1.00 98.19 83 TYR A O 1
ATOM 639 N N . ARG A 1 84 ? 8.146 -15.576 -13.308 1.00 97.56 84 ARG A N 1
ATOM 640 C CA . ARG A 1 84 ? 8.122 -15.494 -14.787 1.00 97.56 84 ARG A CA 1
ATOM 641 C C . ARG A 1 84 ? 6.780 -15.906 -15.401 1.00 97.56 84 ARG A C 1
ATOM 643 O O . ARG A 1 84 ? 6.331 -15.202 -16.300 1.00 97.56 84 ARG A O 1
ATOM 650 N N . PRO A 1 85 ? 6.070 -16.941 -14.913 1.00 98.06 85 PRO A N 1
ATOM 651 C CA . PRO A 1 85 ? 4.718 -17.237 -15.391 1.00 98.06 85 PRO A CA 1
ATOM 652 C C . PRO A 1 85 ? 3.712 -16.092 -15.183 1.00 98.06 85 PRO A C 1
ATOM 654 O O . PRO A 1 85 ? 2.740 -15.995 -15.925 1.00 98.06 85 PRO A O 1
ATOM 657 N N . LEU A 1 86 ? 3.934 -15.228 -14.184 1.00 97.75 86 LEU A N 1
ATOM 658 C CA . LEU A 1 86 ? 3.047 -14.107 -13.851 1.00 97.75 86 LEU A CA 1
ATOM 659 C C . LEU A 1 86 ? 3.428 -12.810 -14.574 1.00 97.75 86 LEU A C 1
ATOM 661 O O . LEU A 1 86 ? 2.557 -12.006 -14.901 1.00 97.75 86 LEU A O 1
ATOM 665 N N . PHE A 1 87 ? 4.725 -12.581 -14.788 1.00 96.56 87 PHE A N 1
ATOM 666 C CA . PHE A 1 87 ? 5.258 -11.308 -15.281 1.00 96.56 87 PHE A CA 1
ATOM 667 C C . PHE A 1 87 ? 5.926 -11.393 -16.659 1.00 96.56 87 PHE A C 1
ATOM 669 O O . PHE A 1 87 ? 6.294 -10.359 -17.213 1.00 96.56 87 PHE A O 1
ATOM 676 N N . GLY A 1 88 ? 6.066 -12.589 -17.229 1.00 95.12 88 GLY A N 1
ATOM 677 C CA . GLY A 1 88 ? 6.717 -12.821 -18.513 1.00 95.12 88 GLY A CA 1
ATOM 678 C C . GLY A 1 88 ? 8.231 -12.602 -18.465 1.00 95.12 88 GLY A C 1
ATOM 679 O O . GLY A 1 88 ? 8.904 -12.920 -17.480 1.00 95.12 88 GLY A O 1
ATOM 680 N N . ASP A 1 89 ? 8.766 -12.029 -19.542 1.00 94.62 89 ASP A N 1
ATOM 681 C CA . ASP A 1 89 ? 10.208 -11.907 -19.788 1.00 94.62 89 ASP A CA 1
ATOM 682 C C . ASP A 1 89 ? 10.828 -10.605 -19.252 1.00 94.62 89 ASP A C 1
ATOM 684 O O . ASP A 1 89 ? 11.852 -10.143 -19.759 1.00 94.62 89 ASP A O 1
ATOM 688 N N . ILE A 1 90 ? 10.233 -9.994 -18.219 1.00 96.38 90 ILE A N 1
ATOM 689 C CA . ILE A 1 90 ? 10.801 -8.797 -17.578 1.00 96.38 90 ILE A CA 1
ATOM 690 C C . ILE A 1 90 ? 12.255 -9.090 -17.149 1.00 96.38 90 ILE A C 1
ATOM 692 O O . ILE A 1 90 ? 12.504 -10.117 -16.500 1.00 96.38 90 ILE A O 1
ATOM 696 N N . PRO A 1 91 ? 13.224 -8.207 -17.473 1.00 96.81 91 PRO A N 1
ATOM 697 C CA . PRO A 1 91 ? 14.606 -8.378 -17.040 1.00 96.81 91 PRO A CA 1
ATOM 698 C C . PRO A 1 91 ? 14.701 -8.471 -15.518 1.00 96.81 91 PRO A C 1
ATOM 700 O O . PRO A 1 91 ? 14.056 -7.713 -14.794 1.00 96.81 91 PRO A O 1
ATOM 703 N N . ALA A 1 92 ? 15.515 -9.395 -15.015 1.00 97.31 92 ALA A N 1
ATOM 704 C CA . ALA A 1 92 ? 15.663 -9.646 -13.580 1.00 97.31 92 ALA A CA 1
ATOM 705 C C . ALA A 1 92 ? 16.677 -8.704 -12.901 1.00 97.31 92 ALA A C 1
ATOM 707 O O . ALA A 1 92 ? 17.020 -8.906 -11.742 1.00 97.31 92 ALA A O 1
ATOM 708 N N . ASP A 1 93 ? 17.188 -7.700 -13.609 1.00 97.69 93 ASP A N 1
ATOM 709 C CA . ASP A 1 93 ? 18.310 -6.854 -13.200 1.00 97.69 93 ASP A CA 1
ATOM 710 C C . ASP A 1 93 ? 18.008 -5.348 -13.255 1.00 97.69 93 ASP A C 1
ATOM 712 O O . ASP A 1 93 ? 18.908 -4.543 -13.012 1.00 97.69 93 ASP A O 1
ATOM 716 N N . LEU A 1 94 ? 16.746 -4.951 -13.470 1.00 98.19 94 LEU A N 1
ATOM 717 C CA . LEU A 1 94 ? 16.372 -3.536 -13.510 1.00 98.19 94 LEU A CA 1
ATOM 718 C C . LEU A 1 94 ? 16.732 -2.822 -12.189 1.00 98.19 94 LEU A C 1
ATOM 720 O O . LEU A 1 94 ? 16.628 -3.431 -11.113 1.00 98.19 94 LEU A O 1
ATOM 724 N N . PRO A 1 95 ? 17.144 -1.540 -12.243 1.00 97.75 95 PRO A N 1
ATOM 725 C CA . PRO A 1 95 ? 17.370 -0.734 -11.048 1.00 97.75 95 PRO A CA 1
ATOM 726 C C . PRO A 1 95 ? 16.107 -0.638 -10.186 1.00 97.75 95 PRO A C 1
ATOM 728 O O . PRO A 1 95 ? 15.013 -0.407 -10.698 1.00 97.75 95 PRO A O 1
ATOM 731 N N . TYR A 1 96 ? 16.259 -0.804 -8.870 1.00 97.06 96 TYR A N 1
ATOM 732 C CA . TYR A 1 96 ? 15.141 -0.724 -7.932 1.00 97.06 96 TYR A CA 1
ATOM 733 C C . TYR A 1 96 ? 14.703 0.730 -7.736 1.00 97.06 96 TYR A C 1
ATOM 735 O O . TYR A 1 96 ? 15.519 1.577 -7.368 1.00 97.06 96 TYR A O 1
ATOM 743 N N . VAL A 1 97 ? 13.419 1.017 -7.953 1.00 97.75 97 VAL A N 1
ATOM 744 C CA . VAL A 1 97 ? 12.849 2.353 -7.759 1.00 97.75 97 VAL A CA 1
ATOM 745 C C . VAL A 1 97 ? 12.117 2.385 -6.426 1.00 97.75 97 VAL A C 1
ATOM 747 O O . VAL A 1 97 ? 11.172 1.632 -6.209 1.00 97.75 97 VAL A O 1
ATOM 750 N N . TRP A 1 98 ? 12.527 3.291 -5.540 1.00 96.44 98 TRP A N 1
ATOM 751 C CA . TRP A 1 98 ? 11.795 3.599 -4.315 1.00 96.44 98 TRP A CA 1
ATOM 752 C C . TRP A 1 98 ? 11.389 5.077 -4.328 1.00 96.44 98 TRP A C 1
ATOM 754 O O . TRP A 1 98 ? 12.266 5.942 -4.343 1.00 96.44 98 TRP A O 1
ATOM 764 N N . PRO A 1 99 ? 10.089 5.402 -4.340 1.00 95.38 99 PRO A N 1
ATOM 765 C CA . PRO A 1 99 ? 9.622 6.759 -4.535 1.00 95.38 99 PRO A CA 1
ATOM 766 C C . PRO A 1 99 ? 9.682 7.546 -3.224 1.00 95.38 99 PRO A C 1
ATOM 768 O O . PRO A 1 99 ? 9.320 7.077 -2.128 1.00 95.38 99 PRO A O 1
ATOM 771 N N . ALA A 1 100 ? 10.093 8.802 -3.353 1.00 94.56 100 ALA A N 1
ATOM 772 C CA . ALA A 1 100 ? 9.861 9.798 -2.322 1.00 94.56 100 ALA A CA 1
ATOM 773 C C . ALA A 1 100 ? 8.353 10.076 -2.191 1.00 94.56 100 ALA A C 1
ATOM 775 O O . ALA A 1 100 ? 7.571 9.770 -3.090 1.00 94.56 100 ALA A O 1
ATOM 776 N N . SER A 1 101 ? 7.942 10.607 -1.039 1.00 95.06 101 SER A N 1
ATOM 777 C CA . SER A 1 101 ? 6.644 11.285 -0.986 1.00 95.06 101 SER A CA 1
ATOM 778 C C . SER A 1 101 ? 6.811 12.691 -1.561 1.00 95.06 101 SER A C 1
ATOM 780 O O . SER A 1 101 ? 7.889 13.272 -1.437 1.00 95.06 101 SER A O 1
ATOM 782 N N . ASP A 1 102 ? 5.758 13.228 -2.163 1.00 95.12 102 ASP A N 1
ATOM 783 C CA . ASP A 1 102 ? 5.635 14.644 -2.524 1.00 95.12 102 ASP A CA 1
ATOM 784 C C . ASP A 1 102 ? 5.115 15.508 -1.358 1.00 95.12 102 ASP A C 1
ATOM 786 O O . ASP A 1 102 ? 5.017 16.728 -1.483 1.00 95.12 102 ASP A O 1
ATOM 790 N N . ARG A 1 103 ? 4.816 14.886 -0.211 1.00 94.81 103 ARG A N 1
ATOM 791 C CA . ARG A 1 103 ? 4.410 15.54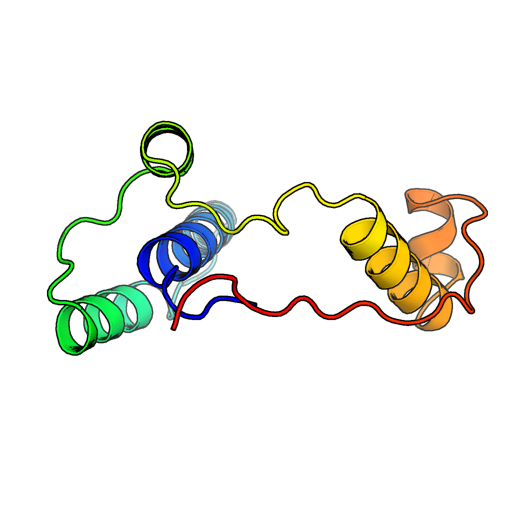5 1.036 1.00 94.81 103 ARG A CA 1
ATOM 792 C C . ARG A 1 103 ? 5.515 15.480 2.095 1.00 94.81 103 ARG A C 1
ATOM 794 O O . ARG A 1 103 ? 6.374 14.594 2.060 1.00 94.81 103 ARG A O 1
ATOM 801 N N . THR A 1 104 ? 5.456 16.409 3.049 1.00 82.00 104 THR A N 1
ATOM 802 C CA . THR A 1 104 ? 6.370 16.532 4.202 1.00 82.00 104 THR A CA 1
ATOM 803 C C . THR A 1 104 ? 5.726 16.084 5.498 1.00 82.00 104 THR A C 1
ATOM 805 O O . THR A 1 104 ? 4.571 16.507 5.725 1.00 82.00 104 THR A O 1
#

Organism: NCBI:txid439699

Radius of gyration: 16.49 Å; Cα contacts (8 Å, |Δi|>4): 106; chains: 1; bounding box: 31×37×38 Å

Sequence (104 aa):
MWTGYEEALVRYGLDMCDVWVAAGRADTTAATMRADVAAARALTVIRTQPELAAAGELPPWLGDDALHLSHRSALVRKDPDFYRPLFGDIPADLPYVWPASDRT

Solvent-accessible surface area (backbone atoms only — not comparable to full-atom values): 6141 Å² total; per-residue (Å²): 76,58,54,79,26,60,62,47,55,43,35,55,50,42,54,50,44,52,56,45,38,76,72,77,42,90,79,86,51,58,68,54,51,49,52,51,42,28,73,76,67,69,43,86,76,75,64,54,69,70,60,29,52,77,69,69,46,54,57,84,67,72,85,34,61,67,42,53,49,14,52,51,11,50,45,28,56,73,40,44,85,73,34,31,85,77,64,51,87,64,58,53,75,55,72,79,58,78,60,73,41,99,46,122

Foldseek 3Di:
DCVQLLLVVLLVVVVVVVVQVVVPDDDDPNVVSQVVCCVVPVDNDRDHPVVCVVVVSDFPCVVPPLQVLLVLLCVCLVPVVVSCVPPPPRHNDDDHDDDDTPHD